Protein AF-A0A9E5CK97-F1 (afdb_monomer)

Secondary structure (DSSP, 8-state):
-GGGGT--EEEEEEE-IIIIIHHHHHHHHHTT-EEEEEEEEEE-SSHHHHHHHHHHHHHHT-EEE-HHHHHHHHHHT-S---TT--------

Sequence (92 aa):
LLRKLGIDTLLITGVATSTCCESTARDAAMWGYRTIMVSDGNADQTDALHNHTLGKFLVTFGDVQSTDDLLAKLDADASPVGEGTHTQRVPY

pLDDT: mean 87.9, std 19.15, range [39.09, 98.38]

Radius of gyration: 14.2 Å; Cα contacts (8 Å, |Δi|>4): 120; chains: 1; bounding box: 36×26×35 Å

Nearest PDB structures (foldseek):
  3hb7-assembly4_D  TM=9.586E-01  e=3.116E-06  Alkaliphilus metalliredigens QYMF
  3hb7-assembly4_G  TM=9.590E-01  e=4.064E-06  Alkaliphilus metalliredigens QYMF
  4l07-assembly1_A  TM=9.520E-01  e=1.176E-05  Pseudomonas putida S16
  3uao-assembly1_A  TM=9.715E-01  e=2.138E-05  Bordetella bronchiseptica
  3hu5-assembly1_A  TM=8.666E-01  e=7.219E-04  Nitratidesulfovibrio vulgaris str. Hildenborough

Foldseek 3Di:
DCVVVVAQEDEFADPDQQPPRLVVQQVSQVVRGAYEYALVRHHYPDPVSSVVSQVVCCVPRHYYHHPVVVVVVVVVVVPPPDPDPPPDDDDD

Structure (mmCIF, N/CA/C/O backbone):
data_AF-A0A9E5CK97-F1
#
_entry.id   AF-A0A9E5CK97-F1
#
loop_
_atom_site.group_PDB
_atom_site.id
_atom_site.type_symbol
_atom_site.label_atom_id
_atom_site.label_alt_id
_atom_site.label_comp_id
_atom_site.label_asym_id
_atom_site.label_entity_id
_atom_site.label_seq_id
_atom_site.pdbx_PDB_ins_code
_atom_site.Cartn_x
_atom_site.Cartn_y
_atom_site.Cartn_z
_atom_site.occupancy
_atom_site.B_iso_or_equiv
_atom_site.auth_seq_id
_atom_site.auth_comp_id
_atom_site.auth_asym_id
_atom_site.auth_atom_id
_atom_site.pdbx_PDB_model_num
ATOM 1 N N . LEU A 1 1 ? -7.795 12.827 9.638 1.00 92.88 1 LEU A N 1
A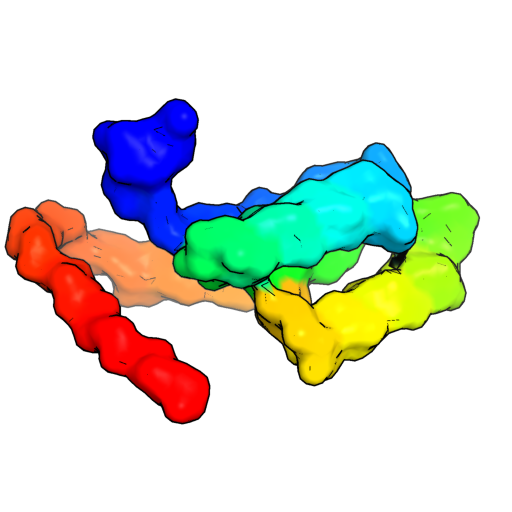TOM 2 C CA . LEU A 1 1 ? -9.103 12.499 9.026 1.00 92.88 1 LEU A CA 1
ATOM 3 C C . LEU A 1 1 ? -9.458 11.033 9.252 1.00 92.88 1 LEU A C 1
ATOM 5 O O . LEU A 1 1 ? -10.400 10.786 9.984 1.00 92.88 1 LEU A O 1
ATOM 9 N N . LEU A 1 2 ? -8.665 10.091 8.732 1.00 94.81 2 LEU A N 1
ATOM 10 C CA . LEU A 1 2 ? -8.940 8.644 8.755 1.00 94.81 2 LEU A CA 1
ATOM 11 C C . LEU A 1 2 ? -9.267 8.076 10.151 1.00 94.81 2 LEU A C 1
ATOM 13 O 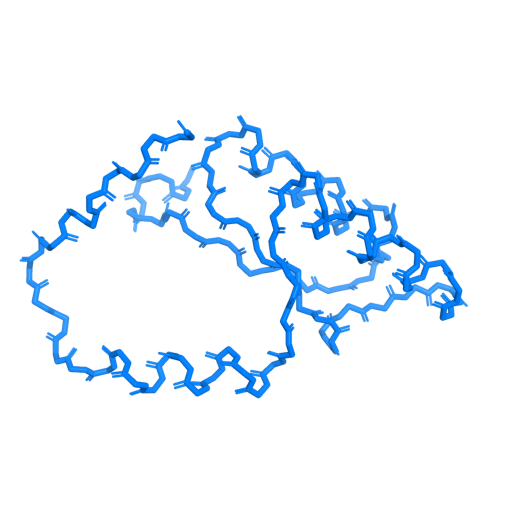O . LEU A 1 2 ? -10.294 7.429 10.307 1.00 94.81 2 LEU A O 1
ATOM 17 N N . ARG A 1 3 ? -8.508 8.441 11.199 1.00 92.19 3 ARG A N 1
ATOM 18 C CA . ARG A 1 3 ? -8.841 8.049 12.589 1.00 92.19 3 ARG A CA 1
ATOM 19 C C . ARG A 1 3 ? -10.242 8.472 13.048 1.00 92.19 3 ARG A C 1
ATOM 21 O O . ARG A 1 3 ? -10.867 7.758 13.817 1.00 92.19 3 ARG A O 1
ATOM 28 N N . LYS A 1 4 ? -10.736 9.635 12.601 1.00 95.31 4 LYS A N 1
ATOM 29 C CA . LYS A 1 4 ? -12.090 10.110 12.946 1.00 95.31 4 LYS A CA 1
ATOM 30 C C . LYS A 1 4 ? -13.177 9.295 12.243 1.00 95.31 4 LYS A C 1
ATOM 32 O O . LYS A 1 4 ? -14.302 9.281 12.717 1.00 95.31 4 LYS A O 1
ATOM 37 N N . LEU A 1 5 ? -12.834 8.641 11.133 1.00 95.12 5 LEU A N 1
ATOM 38 C CA . LEU A 1 5 ? -13.712 7.743 10.383 1.00 95.12 5 LEU A CA 1
ATOM 39 C C . LEU A 1 5 ? -13.637 6.296 10.896 1.00 95.12 5 LEU A C 1
ATOM 41 O O . LEU A 1 5 ? -14.234 5.417 10.292 1.00 95.12 5 LEU A O 1
ATOM 45 N N . GLY A 1 6 ? -12.881 6.031 11.969 1.00 94.31 6 GLY A N 1
ATOM 46 C CA . GLY A 1 6 ? -12.699 4.678 12.499 1.00 94.31 6 GLY A CA 1
ATOM 47 C C . GLY A 1 6 ? -11.872 3.754 11.600 1.00 94.31 6 GLY A C 1
ATOM 48 O O . GLY A 1 6 ? -11.831 2.558 11.850 1.00 94.31 6 GLY A O 1
ATOM 49 N N . ILE A 1 7 ? -11.203 4.290 10.573 1.00 95.81 7 ILE A N 1
ATOM 50 C CA . ILE A 1 7 ? -10.378 3.498 9.656 1.00 95.81 7 ILE A CA 1
ATOM 51 C C . ILE A 1 7 ? -9.073 3.121 10.356 1.00 95.81 7 ILE A C 1
ATOM 53 O O . ILE A 1 7 ? -8.353 3.995 10.848 1.00 95.81 7 ILE A O 1
ATOM 57 N N . ASP A 1 8 ? -8.756 1.831 10.353 1.00 96.00 8 ASP A N 1
ATOM 58 C CA . ASP A 1 8 ? -7.525 1.268 10.912 1.00 96.00 8 ASP A CA 1
ATOM 59 C C . ASP A 1 8 ? -6.622 0.603 9.854 1.00 96.00 8 ASP A C 1
ATOM 61 O O . ASP A 1 8 ? -5.448 0.352 10.124 1.00 96.00 8 ASP A O 1
ATOM 65 N N . THR A 1 9 ? -7.151 0.361 8.651 1.00 95.94 9 THR A N 1
ATOM 66 C CA . THR A 1 9 ? -6.506 -0.396 7.574 1.00 95.94 9 THR A CA 1
ATOM 67 C C . THR A 1 9 ? -6.539 0.411 6.285 1.00 95.94 9 THR A C 1
ATOM 69 O O . THR A 1 9 ? -7.580 0.963 5.933 1.00 95.94 9 THR A O 1
ATOM 72 N N . LEU A 1 10 ? -5.407 0.486 5.584 1.00 97.38 10 LEU A N 1
ATOM 73 C CA . LEU A 1 10 ? -5.246 1.230 4.338 1.00 97.38 10 LEU A CA 1
ATOM 74 C C . LEU A 1 10 ? -4.754 0.306 3.224 1.00 97.38 10 LEU A C 1
ATOM 76 O O . LEU A 1 10 ? -3.696 -0.312 3.336 1.00 97.38 10 LEU A O 1
ATOM 80 N N . LEU A 1 11 ? -5.529 0.260 2.142 1.00 97.88 11 LEU A N 1
ATOM 81 C CA . LEU A 1 11 ? -5.160 -0.365 0.876 1.00 97.88 11 LEU A CA 1
ATOM 82 C C . LEU A 1 11 ? -4.507 0.704 -0.005 1.00 97.88 11 LEU A C 1
ATOM 84 O O . LEU A 1 11 ? -5.095 1.765 -0.223 1.00 97.88 11 LEU A O 1
ATOM 88 N N . ILE A 1 12 ? -3.289 0.454 -0.475 1.00 98.12 12 ILE A N 1
ATOM 89 C CA . ILE A 1 12 ? -2.506 1.406 -1.265 1.00 98.12 12 ILE A CA 1
ATOM 90 C C . ILE A 1 12 ? -2.410 0.905 -2.702 1.00 98.12 12 ILE A C 1
ATOM 92 O O . ILE A 1 12 ? -1.972 -0.217 -2.927 1.00 98.12 12 ILE A O 1
ATOM 96 N N . THR A 1 13 ? -2.794 1.764 -3.646 1.00 98.06 13 THR A N 1
ATOM 97 C CA . THR A 1 13 ? -2.792 1.541 -5.102 1.00 98.06 13 THR A CA 1
ATOM 98 C C . THR A 1 13 ? -2.214 2.770 -5.811 1.00 98.06 13 THR A C 1
ATOM 100 O O . THR A 1 13 ? -2.340 3.884 -5.292 1.00 98.06 13 THR A O 1
ATOM 103 N N . GLY A 1 14 ? -1.646 2.620 -7.010 1.00 97.44 14 GLY A N 1
ATOM 104 C CA . GLY A 1 14 ? -1.254 3.742 -7.876 1.00 97.44 14 GLY A CA 1
ATOM 105 C C . GLY A 1 14 ? 0.154 3.658 -8.480 1.00 97.44 14 GLY A C 1
ATOM 106 O O . GLY A 1 14 ? 0.782 2.600 -8.522 1.00 97.44 14 GLY A O 1
ATOM 107 N N . VAL A 1 15 ? 0.651 4.802 -8.967 1.00 96.38 15 VAL A N 1
ATOM 108 C CA . VAL A 1 15 ? 1.957 4.941 -9.639 1.00 96.38 15 VAL A CA 1
ATOM 109 C C . VAL A 1 15 ? 2.689 6.176 -9.101 1.00 96.38 15 VAL A C 1
ATOM 111 O O . VAL A 1 15 ? 2.089 7.246 -9.020 1.00 96.38 15 VAL A O 1
ATOM 114 N N . ALA A 1 16 ? 3.978 6.116 -8.747 1.00 97.00 16 ALA A N 1
ATOM 115 C CA . ALA A 1 16 ? 4.906 4.982 -8.833 1.00 97.00 16 ALA A CA 1
ATOM 116 C C . ALA A 1 16 ? 4.990 4.169 -7.529 1.00 97.00 16 ALA A C 1
ATOM 118 O O . ALA A 1 16 ? 5.057 4.735 -6.433 1.00 97.00 16 ALA A O 1
ATOM 119 N N . THR A 1 17 ? 5.067 2.843 -7.669 1.00 97.62 17 THR A N 1
ATOM 120 C CA . THR A 1 17 ? 5.152 1.869 -6.566 1.00 97.62 17 THR A CA 1
ATOM 121 C C . THR A 1 17 ? 6.277 2.219 -5.599 1.00 97.62 17 THR A C 1
ATOM 123 O O . THR A 1 17 ? 6.034 2.353 -4.404 1.00 97.62 17 THR A O 1
ATOM 126 N N . SER A 1 18 ? 7.480 2.449 -6.124 1.00 97.50 18 SER A N 1
ATOM 127 C CA . SER A 1 18 ? 8.712 2.741 -5.382 1.00 97.50 18 SER A CA 1
ATOM 128 C C . SER A 1 18 ? 8.790 4.125 -4.753 1.00 97.50 18 SER A C 1
ATOM 130 O O . SER A 1 18 ? 9.725 4.388 -4.001 1.00 97.50 18 SE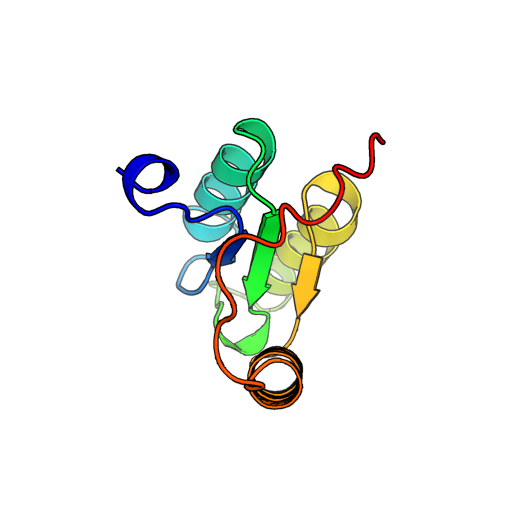R A O 1
ATOM 132 N N . THR A 1 19 ? 7.857 5.023 -5.079 1.00 96.75 19 THR A N 1
ATOM 133 C CA . THR A 1 19 ? 7.935 6.430 -4.676 1.00 96.75 19 THR A CA 1
ATOM 134 C C . THR A 1 19 ? 6.747 6.818 -3.805 1.00 96.75 19 THR A C 1
ATOM 136 O O . THR A 1 19 ? 6.781 6.641 -2.590 1.00 96.75 19 THR A O 1
ATOM 139 N N . CYS A 1 20 ? 5.685 7.369 -4.394 1.00 97.31 20 CYS A N 1
ATOM 140 C CA . CYS A 1 20 ? 4.577 7.928 -3.627 1.00 97.31 20 CYS A CA 1
ATOM 141 C C . CYS A 1 20 ? 3.765 6.834 -2.931 1.00 97.31 20 CYS A C 1
ATOM 143 O O . CYS A 1 20 ? 3.332 7.037 -1.797 1.00 97.31 20 CYS A O 1
ATOM 145 N N . CYS A 1 21 ? 3.599 5.673 -3.569 1.00 97.94 21 CYS A N 1
ATOM 146 C CA . CYS A 1 21 ? 2.867 4.561 -2.980 1.00 97.94 21 CYS A CA 1
ATOM 147 C C . CYS A 1 21 ? 3.618 3.976 -1.778 1.00 97.94 21 CYS A C 1
ATOM 149 O O . CYS A 1 21 ? 3.043 3.934 -0.695 1.00 97.94 21 CYS A O 1
ATOM 151 N N . GLU A 1 22 ? 4.895 3.600 -1.924 1.00 97.94 22 GLU A N 1
ATOM 152 C CA . GLU A 1 22 ? 5.694 3.078 -0.803 1.00 97.94 22 GLU A CA 1
ATOM 153 C C . GLU A 1 22 ? 5.848 4.102 0.320 1.00 97.94 22 GLU A C 1
ATOM 155 O O . GLU A 1 22 ? 5.624 3.751 1.476 1.00 97.94 22 GLU A O 1
ATOM 160 N N . SER A 1 23 ? 6.133 5.373 0.007 1.00 98.00 23 SER A N 1
ATOM 161 C CA . SER A 1 23 ? 6.284 6.395 1.048 1.00 98.00 23 SER A CA 1
ATOM 162 C C . SER A 1 23 ? 4.991 6.577 1.840 1.00 98.00 23 SER A C 1
ATOM 164 O O . SER A 1 23 ? 5.030 6.617 3.066 1.00 98.00 23 SER A O 1
ATOM 166 N N . THR A 1 24 ? 3.838 6.636 1.165 1.00 98.00 24 THR A N 1
ATOM 167 C CA . THR A 1 24 ? 2.532 6.746 1.836 1.00 98.00 24 THR A CA 1
ATOM 168 C C . THR A 1 24 ? 2.238 5.502 2.670 1.00 98.00 24 THR A C 1
ATOM 170 O O . THR A 1 24 ? 1.771 5.609 3.803 1.00 98.00 24 THR A O 1
ATOM 173 N N . ALA A 1 25 ? 2.532 4.321 2.125 1.00 97.81 25 ALA A N 1
ATOM 174 C CA . ALA A 1 25 ? 2.299 3.047 2.785 1.00 97.81 25 ALA A CA 1
ATOM 175 C C . ALA A 1 25 ? 3.147 2.901 4.061 1.00 97.81 25 ALA A C 1
ATOM 177 O O . ALA A 1 25 ? 2.655 2.508 5.124 1.00 97.81 25 ALA A O 1
ATOM 178 N N . ARG A 1 26 ? 4.423 3.273 3.968 1.00 97.31 26 ARG A N 1
ATOM 179 C CA . ARG A 1 26 ? 5.366 3.282 5.080 1.00 97.31 26 ARG A CA 1
ATOM 180 C C . ARG A 1 26 ? 4.955 4.284 6.148 1.00 97.31 26 ARG A C 1
ATOM 182 O O . ARG A 1 26 ? 4.932 3.934 7.325 1.00 97.31 26 ARG A O 1
ATOM 189 N N . ASP A 1 27 ? 4.596 5.502 5.751 1.00 97.81 27 ASP A N 1
ATOM 190 C CA . ASP A 1 27 ? 4.139 6.521 6.693 1.00 97.81 27 ASP A CA 1
ATOM 191 C C . ASP A 1 27 ? 2.875 6.034 7.414 1.00 97.81 27 ASP A C 1
ATOM 193 O O . ASP A 1 27 ? 2.798 6.083 8.637 1.00 97.81 27 ASP A O 1
ATOM 197 N N . ALA A 1 28 ? 1.913 5.449 6.699 1.00 97.38 28 ALA A N 1
ATOM 198 C CA . ALA A 1 28 ? 0.744 4.829 7.314 1.00 97.38 28 ALA A CA 1
ATOM 199 C C . ALA A 1 28 ? 1.108 3.741 8.343 1.00 97.38 28 ALA A C 1
ATOM 201 O O . ALA A 1 28 ? 0.589 3.762 9.464 1.00 97.38 28 ALA A O 1
ATOM 202 N N . ALA A 1 29 ? 2.036 2.842 8.005 1.00 96.06 29 ALA A N 1
ATOM 203 C CA . ALA A 1 29 ? 2.490 1.793 8.915 1.00 96.06 29 ALA A CA 1
ATOM 204 C C . ALA A 1 29 ? 3.141 2.381 10.181 1.00 96.06 29 ALA A C 1
ATOM 206 O O . ALA A 1 29 ? 2.815 1.982 11.299 1.00 96.06 29 ALA A O 1
ATOM 207 N N . MET A 1 30 ? 3.985 3.408 10.031 1.00 95.75 30 MET A N 1
ATOM 208 C CA . MET A 1 30 ? 4.612 4.119 11.156 1.00 95.75 30 MET A CA 1
ATOM 209 C C . MET A 1 30 ? 3.594 4.837 12.050 1.00 95.75 30 MET A C 1
ATOM 211 O O . MET A 1 30 ? 3.814 4.997 13.249 1.00 95.75 30 MET A O 1
ATOM 215 N N . TRP A 1 31 ? 2.457 5.248 11.490 1.00 95.62 31 TRP A N 1
ATOM 216 C CA . TRP A 1 31 ? 1.341 5.815 12.245 1.0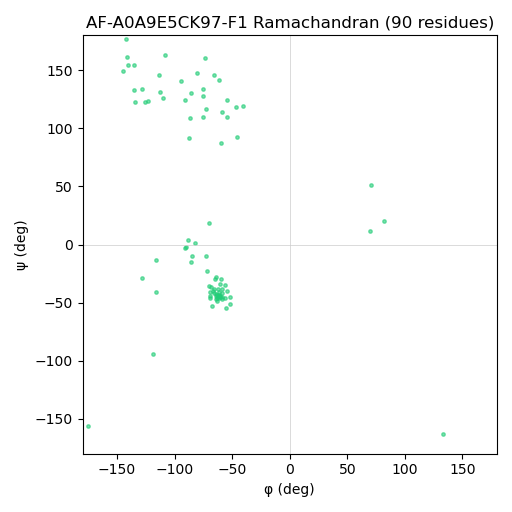0 95.62 31 TRP A CA 1
ATOM 217 C C . TRP A 1 31 ? 0.429 4.744 12.871 1.00 95.62 31 TRP A C 1
ATOM 219 O O . TRP A 1 31 ? -0.547 5.091 13.545 1.00 95.62 31 TRP A O 1
ATOM 229 N N . GLY A 1 32 ? 0.746 3.459 12.706 1.00 94.31 32 GLY A N 1
ATOM 230 C CA . GLY A 1 32 ? 0.030 2.334 13.303 1.00 94.31 32 GLY A CA 1
ATOM 231 C C . GLY A 1 32 ? -1.230 1.913 12.547 1.00 94.31 32 GLY A C 1
ATOM 232 O O . GLY A 1 32 ? -2.103 1.295 13.152 1.00 94.31 32 GLY A O 1
ATOM 233 N N . TYR A 1 33 ? -1.358 2.269 11.266 1.00 97.06 33 TYR A N 1
ATOM 234 C CA . TYR A 1 33 ? -2.367 1.662 10.398 1.00 97.06 33 TYR A CA 1
ATOM 235 C C . TYR A 1 33 ? -1.873 0.298 9.905 1.00 97.06 33 TYR A C 1
ATOM 237 O O . TYR A 1 33 ? -0.678 0.114 9.670 1.00 97.06 33 TYR A O 1
ATOM 245 N N . ARG A 1 34 ? -2.793 -0.649 9.703 1.00 96.00 34 ARG A N 1
ATOM 246 C CA . ARG A 1 34 ? -2.503 -1.851 8.915 1.00 96.00 34 ARG A CA 1
ATOM 247 C C . ARG A 1 34 ? -2.419 -1.440 7.454 1.00 96.00 34 ARG A C 1
ATOM 249 O O . ARG A 1 34 ? -3.410 -0.978 6.896 1.00 96.00 34 ARG A O 1
ATOM 256 N N . THR A 1 35 ? -1.261 -1.597 6.838 1.00 97.38 35 THR A N 1
ATOM 257 C CA . THR A 1 35 ? -1.066 -1.164 5.456 1.00 97.38 35 THR A CA 1
ATOM 258 C C . THR A 1 35 ? -0.869 -2.359 4.540 1.00 97.38 35 THR A C 1
ATOM 260 O O . THR A 1 35 ? -0.046 -3.230 4.826 1.00 97.38 35 THR A O 1
ATOM 263 N N . ILE A 1 36 ? -1.602 -2.369 3.429 1.00 98.25 36 ILE A N 1
ATOM 264 C CA . ILE A 1 36 ? -1.510 -3.397 2.394 1.00 98.25 36 ILE A CA 1
ATOM 265 C C . ILE A 1 36 ? -1.254 -2.702 1.057 1.00 98.25 36 ILE A C 1
ATOM 267 O O . ILE A 1 36 ? -2.039 -1.843 0.651 1.00 98.25 36 ILE A O 1
ATOM 271 N N . MET A 1 37 ? -0.165 -3.050 0.373 1.00 98.38 37 MET A N 1
ATOM 272 C CA . MET A 1 37 ? 0.041 -2.635 -1.018 1.00 98.38 37 MET A CA 1
ATOM 273 C C . MET A 1 37 ? -0.650 -3.627 -1.952 1.00 98.38 37 MET A C 1
ATOM 275 O O . MET A 1 37 ? -0.463 -4.837 -1.823 1.00 98.38 37 MET A O 1
ATOM 279 N N . VAL A 1 38 ? -1.444 -3.118 -2.889 1.00 98.25 38 VAL A N 1
ATOM 280 C CA . VAL A 1 38 ? -2.181 -3.955 -3.837 1.00 98.25 38 VAL A CA 1
ATOM 281 C C . VAL A 1 38 ? -1.274 -4.238 -5.030 1.00 98.25 38 VAL A C 1
ATOM 283 O O . VAL A 1 38 ? -0.970 -3.328 -5.797 1.00 98.25 38 VAL A O 1
ATOM 286 N N . SER A 1 39 ? -0.792 -5.472 -5.172 1.00 97.81 39 SER A N 1
ATOM 287 C CA . SER A 1 39 ? 0.279 -5.805 -6.123 1.00 97.81 39 SER A CA 1
ATOM 288 C C . SER A 1 39 ? -0.087 -5.474 -7.570 1.00 97.81 39 SER A C 1
ATOM 290 O O . SER A 1 39 ? 0.690 -4.832 -8.265 1.00 97.81 39 SER A O 1
ATOM 292 N N . ASP A 1 40 ? -1.295 -5.834 -7.995 1.00 97.38 40 ASP A N 1
ATOM 293 C CA . ASP A 1 40 ? -1.856 -5.555 -9.323 1.00 97.38 40 ASP A CA 1
ATOM 294 C C . ASP A 1 40 ? -2.523 -4.170 -9.436 1.00 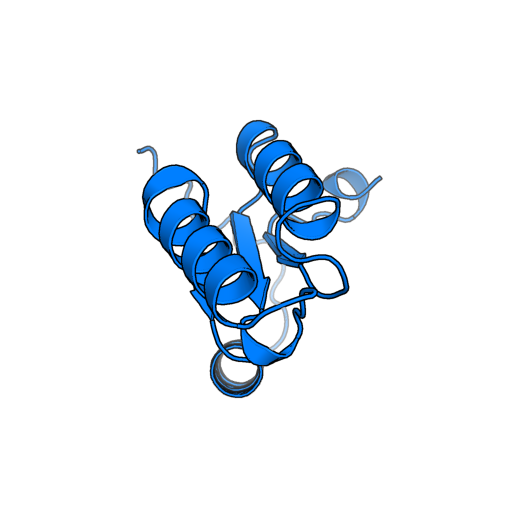97.38 40 ASP A C 1
ATOM 296 O O . ASP A 1 40 ? -2.827 -3.706 -10.534 1.00 97.38 40 ASP A O 1
ATOM 300 N N . GLY A 1 41 ? -2.708 -3.475 -8.310 1.00 96.94 41 GLY A N 1
ATOM 301 C CA . GLY A 1 41 ? -3.185 -2.092 -8.241 1.00 96.94 41 GLY A CA 1
ATOM 302 C C . GLY A 1 41 ? -2.060 -1.052 -8.245 1.00 96.94 41 GLY A C 1
ATOM 303 O O . GLY A 1 41 ? -2.324 0.155 -8.243 1.00 96.94 41 GLY A O 1
ATOM 304 N N . ASN A 1 42 ? -0.807 -1.500 -8.245 1.00 98.06 42 ASN A N 1
ATOM 305 C CA . ASN A 1 42 ? 0.392 -0.679 -8.239 1.00 98.06 42 ASN A CA 1
ATOM 306 C C . ASN A 1 42 ? 1.168 -0.845 -9.548 1.00 98.06 42 ASN A C 1
ATOM 308 O O . ASN A 1 42 ? 1.231 -1.930 -10.109 1.00 98.06 42 ASN A O 1
ATOM 312 N N . ALA A 1 43 ? 1.820 0.218 -10.020 1.00 97.94 43 ALA A N 1
ATOM 313 C CA . ALA A 1 43 ? 2.764 0.107 -11.132 1.00 97.94 43 ALA A CA 1
ATOM 314 C C . ALA A 1 43 ? 3.986 1.008 -10.942 1.00 97.94 43 ALA A C 1
ATOM 316 O O . ALA A 1 43 ? 3.996 1.925 -10.114 1.00 97.94 43 ALA A O 1
ATOM 317 N N . ASP A 1 44 ? 5.055 0.716 -11.670 1.00 98.00 44 ASP A N 1
ATOM 318 C CA . ASP A 1 44 ? 6.286 1.500 -11.690 1.00 98.00 44 ASP A CA 1
ATOM 319 C C . ASP A 1 44 ? 6.865 1.537 -13.110 1.00 98.00 44 ASP A C 1
ATOM 321 O O . ASP A 1 44 ? 6.339 0.903 -14.019 1.00 98.00 44 ASP A O 1
ATOM 325 N N . GLN A 1 45 ? 7.954 2.276 -13.309 1.00 97.19 45 GLN A N 1
ATOM 326 C CA . GLN A 1 45 ? 8.643 2.394 -14.595 1.00 97.19 45 GLN A CA 1
ATOM 327 C C . GLN A 1 45 ? 9.149 1.046 -15.124 1.00 97.19 45 GLN A C 1
ATOM 329 O O . GLN A 1 45 ? 9.284 0.870 -16.331 1.00 97.19 45 GLN A O 1
ATOM 334 N N . THR A 1 46 ? 9.471 0.111 -14.227 1.00 98.06 46 THR A N 1
ATOM 335 C CA . THR A 1 46 ? 9.918 -1.240 -14.581 1.00 98.06 46 THR A CA 1
ATOM 336 C C . THR A 1 46 ? 9.398 -2.256 -13.572 1.00 98.06 46 THR A C 1
ATOM 338 O O . THR A 1 46 ? 9.312 -1.958 -12.377 1.00 98.06 46 THR A O 1
ATOM 341 N N . ASP A 1 47 ? 9.158 -3.483 -14.032 1.00 97.69 47 ASP A N 1
ATOM 342 C CA . ASP A 1 47 ? 8.738 -4.597 -13.173 1.00 97.69 47 ASP A CA 1
ATOM 343 C C . ASP A 1 47 ? 9.780 -4.918 -12.099 1.00 97.69 47 ASP A C 1
ATOM 345 O O . ASP A 1 47 ? 9.436 -5.277 -10.978 1.00 97.69 47 ASP A O 1
ATOM 349 N N . ALA A 1 48 ? 11.070 -4.761 -12.412 1.00 98.12 48 ALA A N 1
ATOM 350 C CA . ALA A 1 48 ? 12.142 -4.985 -11.448 1.00 98.12 48 ALA A CA 1
ATOM 351 C C . ALA A 1 48 ? 12.035 -4.026 -10.253 1.00 98.12 48 ALA A C 1
ATOM 353 O O . ALA A 1 48 ? 12.159 -4.452 -9.106 1.00 98.12 48 ALA A O 1
ATOM 354 N N . LEU A 1 49 ? 11.768 -2.743 -10.519 1.00 97.81 49 LEU A N 1
ATOM 355 C CA . LEU A 1 49 ? 11.593 -1.733 -9.480 1.00 97.81 49 LEU A CA 1
ATOM 356 C C . LEU A 1 49 ? 10.302 -1.971 -8.688 1.00 97.81 49 LEU A C 1
ATOM 358 O O . LEU A 1 49 ? 10.338 -1.986 -7.460 1.00 97.81 49 LEU A O 1
ATOM 362 N N . HIS A 1 50 ? 9.199 -2.243 -9.387 1.00 98.31 50 HIS A N 1
ATOM 363 C CA . HIS A 1 50 ? 7.916 -2.584 -8.778 1.00 98.31 50 HIS A CA 1
ATOM 364 C C . HIS A 1 50 ? 8.033 -3.789 -7.824 1.00 98.31 50 HIS A C 1
ATOM 366 O O . HIS A 1 50 ? 7.741 -3.669 -6.633 1.00 98.31 50 HIS A O 1
ATOM 372 N N . ASN A 1 51 ? 8.558 -4.919 -8.307 1.00 98.12 51 ASN A N 1
ATOM 373 C CA . ASN A 1 51 ? 8.698 -6.153 -7.530 1.00 98.12 51 ASN A CA 1
ATOM 374 C C . ASN A 1 51 ? 9.690 -6.006 -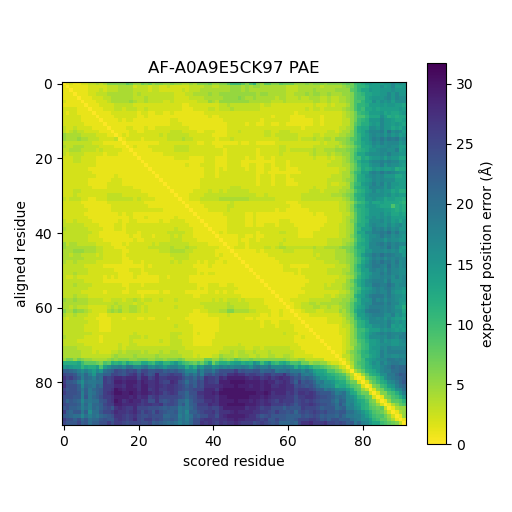6.369 1.00 98.12 51 ASN A C 1
ATOM 376 O O . ASN A 1 51 ? 9.448 -6.530 -5.281 1.00 98.12 51 ASN A O 1
ATOM 380 N N . HIS A 1 52 ? 10.796 -5.279 -6.570 1.00 98.25 52 HIS A N 1
ATOM 381 C CA . HIS A 1 52 ? 11.752 -5.008 -5.496 1.00 98.25 52 HIS A CA 1
ATOM 382 C C . HIS A 1 52 ? 11.102 -4.214 -4.361 1.00 98.25 52 HIS A C 1
ATOM 384 O O . HIS A 1 52 ? 11.256 -4.565 -3.189 1.00 98.25 52 HIS A O 1
ATOM 390 N N . THR A 1 53 ? 10.354 -3.162 -4.699 1.00 98.19 53 THR A N 1
ATOM 391 C CA . THR A 1 53 ? 9.652 -2.351 -3.707 1.00 98.19 53 THR A CA 1
ATOM 392 C C . THR A 1 53 ? 8.605 -3.164 -2.957 1.00 98.19 53 THR A C 1
ATOM 394 O O . THR A 1 53 ? 8.609 -3.127 -1.727 1.00 98.19 53 THR A O 1
ATOM 397 N N . LEU A 1 54 ? 7.750 -3.916 -3.658 1.00 98.00 54 LEU A N 1
ATOM 398 C CA . LEU A 1 54 ? 6.731 -4.749 -3.013 1.00 98.00 54 LEU A CA 1
ATOM 399 C C . LEU A 1 54 ? 7.361 -5.778 -2.068 1.00 98.00 54 LEU A C 1
ATOM 401 O O . LEU A 1 54 ? 6.959 -5.880 -0.911 1.00 98.00 54 LEU A O 1
ATOM 405 N N . GLY A 1 55 ? 8.404 -6.483 -2.518 1.00 97.94 55 GLY A N 1
ATOM 406 C CA . GLY A 1 55 ? 9.106 -7.463 -1.688 1.00 97.94 55 GLY A CA 1
ATOM 407 C C . GLY A 1 55 ? 9.736 -6.838 -0.441 1.00 97.94 55 GLY A C 1
ATOM 408 O O . GLY A 1 55 ? 9.637 -7.395 0.651 1.00 97.94 55 GLY A O 1
ATOM 409 N N . LYS A 1 56 ? 10.335 -5.648 -0.571 1.00 97.75 56 LYS A N 1
ATOM 410 C CA . LYS A 1 56 ? 10.893 -4.910 0.570 1.00 97.75 56 LYS A CA 1
ATOM 411 C C . LYS A 1 56 ? 9.806 -4.450 1.543 1.00 97.75 56 LYS A C 1
ATOM 413 O O . LYS A 1 56 ? 10.006 -4.516 2.758 1.00 97.75 56 LYS A O 1
ATOM 418 N N . PHE A 1 57 ? 8.679 -3.970 1.025 1.00 97.69 57 PHE A N 1
ATOM 419 C CA . PHE A 1 57 ? 7.563 -3.512 1.843 1.00 97.69 57 PHE A CA 1
ATOM 420 C C . PHE A 1 57 ? 6.972 -4.660 2.671 1.00 97.69 57 PHE A C 1
ATOM 422 O O . PHE A 1 57 ? 6.824 -4.506 3.885 1.00 97.69 57 PHE A O 1
ATOM 429 N N . LEU A 1 58 ? 6.749 -5.817 2.034 1.00 97.12 58 LEU A N 1
ATOM 430 C CA . LEU A 1 58 ? 6.189 -7.025 2.650 1.00 97.12 58 LEU A CA 1
ATOM 431 C C . LEU A 1 58 ? 6.972 -7.488 3.887 1.00 97.12 58 LEU A C 1
ATOM 433 O O . LEU A 1 58 ? 6.400 -7.918 4.880 1.00 97.12 58 LEU A O 1
ATOM 437 N N . VAL A 1 59 ? 8.303 -7.410 3.837 1.00 96.25 59 VAL A N 1
ATOM 438 C CA . VAL A 1 59 ? 9.148 -7.890 4.943 1.00 96.25 59 VAL A CA 1
ATOM 439 C C . VAL A 1 59 ? 9.362 -6.854 6.046 1.00 96.25 59 VAL A C 1
ATOM 441 O O . VAL A 1 59 ? 9.835 -7.213 7.121 1.00 96.25 59 VAL A O 1
ATOM 444 N N . THR A 1 60 ? 9.066 -5.575 5.791 1.00 94.88 60 THR A N 1
ATOM 445 C CA . THR A 1 60 ? 9.476 -4.479 6.688 1.00 94.88 60 THR A CA 1
ATOM 446 C C . THR A 1 60 ? 8.306 -3.740 7.326 1.00 94.88 60 THR A C 1
ATOM 448 O O . THR A 1 60 ? 8.397 -3.360 8.491 1.00 94.88 60 THR A O 1
ATOM 451 N N . PHE A 1 61 ? 7.239 -3.470 6.572 1.00 94.25 61 PHE A N 1
ATOM 452 C CA . PHE A 1 61 ? 6.252 -2.454 6.958 1.00 94.25 61 PHE A CA 1
ATOM 453 C C . PHE A 1 61 ? 4.805 -2.938 6.943 1.00 94.25 61 PHE A C 1
ATOM 455 O O . PHE A 1 61 ? 3.991 -2.397 7.688 1.00 94.25 61 PHE A O 1
ATOM 462 N N . GLY A 1 62 ? 4.460 -3.912 6.105 1.00 95.00 62 GLY A N 1
ATOM 463 C CA . GLY A 1 62 ? 3.071 -4.321 5.943 1.00 95.00 62 GLY A CA 1
ATOM 464 C C . GLY A 1 62 ? 2.920 -5.522 5.031 1.00 95.00 62 GLY A C 1
ATOM 465 O O . GLY A 1 62 ? 3.852 -6.299 4.869 1.00 95.00 62 GLY A O 1
ATOM 466 N N . ASP A 1 63 ? 1.737 -5.664 4.447 1.00 97.38 63 ASP A N 1
ATOM 467 C CA . ASP A 1 63 ? 1.389 -6.808 3.606 1.00 97.38 63 ASP A CA 1
ATOM 468 C C . ASP A 1 63 ? 1.298 -6.416 2.122 1.00 97.38 63 ASP A C 1
ATOM 470 O O . ASP A 1 63 ? 1.190 -5.235 1.773 1.00 97.38 63 ASP A O 1
ATOM 474 N N . VAL A 1 64 ? 1.333 -7.411 1.241 1.00 97.94 64 VAL A N 1
ATOM 475 C CA . VAL A 1 64 ? 1.170 -7.253 -0.207 1.00 97.94 64 VAL A CA 1
ATOM 476 C C . VAL A 1 64 ? 0.205 -8.317 -0.701 1.00 97.94 64 VAL A C 1
ATOM 478 O O . VAL A 1 64 ? 0.445 -9.506 -0.511 1.00 97.94 64 VAL A O 1
ATOM 481 N N . GLN A 1 65 ? -0.881 -7.899 -1.345 1.00 97.81 65 GLN A N 1
ATOM 482 C CA . GLN A 1 65 ? -1.933 -8.808 -1.807 1.00 97.81 65 GLN A CA 1
ATOM 483 C C . GLN A 1 65 ? -2.454 -8.407 -3.182 1.00 97.81 65 GLN A C 1
ATOM 485 O O . GLN A 1 65 ? -2.386 -7.233 -3.545 1.00 97.81 65 GLN A O 1
ATOM 490 N N . SER A 1 66 ? -2.986 -9.374 -3.930 1.00 98.12 66 SER A N 1
ATOM 491 C CA . SER A 1 66 ? -3.699 -9.090 -5.177 1.00 98.12 66 SER A CA 1
AT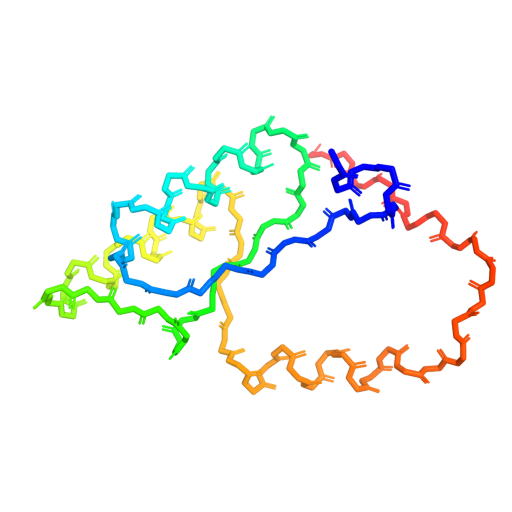OM 492 C C . SER A 1 66 ? -5.079 -8.489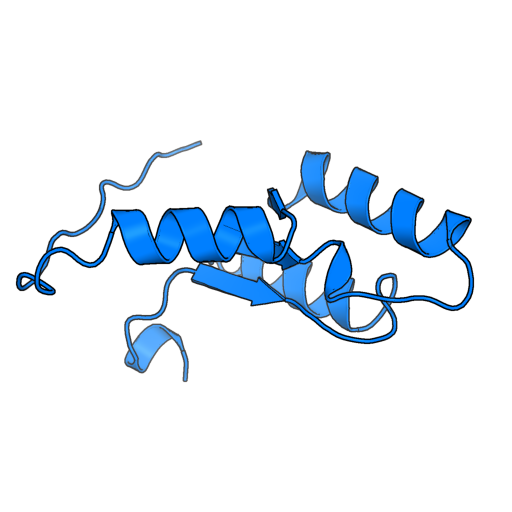 -4.899 1.00 98.12 66 SER A C 1
ATOM 494 O O . SER A 1 66 ? -5.629 -8.633 -3.801 1.00 98.12 66 SER A O 1
ATOM 496 N N . THR A 1 67 ? -5.658 -7.829 -5.899 1.00 97.62 67 THR A N 1
ATOM 497 C CA . THR A 1 67 ? -7.029 -7.317 -5.817 1.00 97.62 67 THR A CA 1
ATOM 498 C C . THR A 1 67 ? -8.020 -8.451 -5.549 1.00 97.62 67 THR A C 1
ATOM 500 O O . THR A 1 67 ? -8.895 -8.303 -4.697 1.00 97.62 67 THR A O 1
ATOM 503 N N . ASP A 1 68 ? -7.844 -9.601 -6.201 1.00 97.25 68 ASP A N 1
ATOM 504 C CA . ASP A 1 68 ? -8.721 -10.764 -6.035 1.00 97.25 68 ASP A CA 1
ATOM 505 C C . ASP A 1 68 ? -8.680 -11.325 -4.604 1.00 97.25 68 ASP A C 1
ATOM 507 O O . ASP A 1 68 ? -9.729 -11.582 -4.010 1.00 97.25 68 ASP A O 1
ATOM 511 N N . ASP A 1 69 ? -7.489 -11.447 -4.005 1.00 96.12 69 ASP A N 1
ATOM 512 C CA . ASP A 1 69 ? -7.345 -11.904 -2.614 1.00 96.12 69 ASP A CA 1
ATOM 513 C C . ASP A 1 69 ? -8.028 -10.947 -1.627 1.00 96.12 69 ASP A C 1
ATOM 515 O O . ASP A 1 69 ? -8.632 -11.373 -0.637 1.00 96.12 69 ASP A O 1
ATOM 519 N N . LEU A 1 70 ? -7.936 -9.640 -1.891 1.00 95.56 70 LEU A N 1
ATOM 520 C CA . LEU A 1 70 ? -8.555 -8.610 -1.064 1.00 95.56 70 LEU A CA 1
ATOM 521 C C . LEU A 1 70 ? -10.078 -8.626 -1.178 1.00 95.56 70 LEU A C 1
ATOM 523 O O . LEU A 1 70 ? -10.756 -8.558 -0.153 1.00 95.56 70 LEU A O 1
ATOM 527 N N . LEU A 1 71 ? -10.617 -8.751 -2.391 1.00 95.81 71 LEU A N 1
ATOM 528 C CA . LEU A 1 71 ? -12.058 -8.866 -2.613 1.00 95.81 71 LEU A CA 1
ATOM 529 C C . LEU A 1 71 ? -12.621 -10.108 -1.921 1.00 95.81 71 LEU A C 1
ATOM 531 O O . LEU A 1 71 ? -13.598 -10.001 -1.184 1.00 95.81 71 LEU A O 1
ATOM 535 N N . ALA A 1 72 ? -11.947 -11.254 -2.046 1.00 94.69 72 ALA A N 1
ATOM 536 C CA . ALA A 1 72 ? -12.353 -12.479 -1.366 1.00 94.69 72 ALA A CA 1
ATOM 537 C C . ALA A 1 72 ? -12.405 -12.315 0.166 1.00 94.69 72 ALA A C 1
ATOM 539 O O . ALA A 1 72 ? -13.311 -12.837 0.818 1.00 94.69 72 ALA A O 1
ATOM 540 N N . LYS A 1 73 ? -11.458 -11.570 0.754 1.00 92.06 73 LYS A N 1
ATOM 541 C CA . LYS A 1 73 ? -11.450 -11.268 2.196 1.00 92.06 73 LYS A CA 1
ATOM 542 C C . LYS A 1 73 ? -12.586 -10.334 2.604 1.00 92.06 73 LYS A C 1
ATOM 544 O O . LYS A 1 73 ? -13.191 -10.555 3.647 1.00 92.06 73 LYS A O 1
ATOM 549 N N . LEU A 1 74 ? -12.873 -9.314 1.799 1.00 91.00 74 LEU A N 1
ATOM 550 C CA . LEU A 1 74 ? -13.963 -8.373 2.061 1.00 91.00 74 LEU A CA 1
ATOM 551 C C . LEU A 1 74 ? -15.334 -9.051 1.959 1.00 91.00 74 LEU A C 1
ATOM 553 O O . LEU A 1 74 ? -16.195 -8.812 2.802 1.00 91.00 74 LEU A O 1
ATOM 557 N N . ASP A 1 75 ? -15.518 -9.935 0.979 1.00 90.94 75 ASP A N 1
ATOM 558 C CA . ASP A 1 75 ? -16.760 -10.689 0.804 1.00 90.94 75 ASP A CA 1
ATOM 559 C C . ASP A 1 75 ? -16.975 -11.714 1.926 1.00 90.94 75 ASP A C 1
ATOM 561 O O . ASP A 1 75 ? -18.100 -11.904 2.390 1.00 90.94 75 ASP A O 1
ATOM 565 N N . ALA A 1 76 ? -15.903 -12.351 2.411 1.00 81.00 76 ALA A N 1
ATOM 566 C CA . ALA A 1 76 ? -15.975 -13.273 3.545 1.00 81.00 76 ALA A CA 1
ATOM 567 C C . ALA A 1 76 ? -16.386 -12.577 4.857 1.00 81.00 76 ALA A C 1
ATOM 569 O O . ALA A 1 76 ? -17.023 -13.201 5.707 1.00 81.00 76 ALA A O 1
ATOM 570 N N . ASP A 1 77 ? -16.051 -11.293 5.009 1.00 69.50 77 ASP A N 1
ATOM 571 C CA . ASP A 1 77 ? -16.343 -10.496 6.206 1.00 69.50 77 ASP A CA 1
ATOM 572 C C . ASP A 1 77 ? -17.702 -9.767 6.131 1.00 69.50 77 ASP A C 1
ATOM 574 O O . ASP A 1 77 ? -18.135 -9.156 7.105 1.00 69.50 77 ASP A O 1
ATOM 578 N N . ALA A 1 78 ? -18.439 -9.874 5.015 1.00 59.78 78 ALA A N 1
ATOM 579 C CA . ALA A 1 78 ? -19.719 -9.190 4.773 1.00 59.78 78 ALA A CA 1
ATOM 580 C C . ALA A 1 78 ? -20.919 -9.701 5.613 1.00 59.78 78 ALA A C 1
ATOM 582 O O . ALA A 1 78 ? -22.080 -9.421 5.295 1.00 59.78 78 ALA A O 1
ATOM 583 N N . SER A 1 79 ? -20.672 -10.414 6.718 1.00 44.28 79 SER A N 1
ATOM 584 C CA . SER A 1 79 ? -21.677 -10.574 7.779 1.00 44.28 79 SER A CA 1
ATOM 585 C C . SER A 1 79 ? -22.025 -9.188 8.345 1.00 44.28 79 SER A C 1
ATOM 587 O O . SER A 1 79 ? -21.140 -8.338 8.436 1.00 44.28 79 SER A O 1
ATOM 589 N N . PRO A 1 80 ? -23.301 -8.901 8.678 1.00 46.47 80 PRO A N 1
ATOM 590 C CA . PRO A 1 80 ? -23.763 -7.536 8.912 1.00 46.47 80 PRO A CA 1
ATOM 591 C C . PRO A 1 80 ? -22.899 -6.867 9.974 1.00 46.47 80 PRO A C 1
ATOM 593 O O . PRO A 1 80 ? -22.758 -7.417 11.064 1.00 46.47 80 PRO A O 1
ATOM 596 N N . VAL A 1 81 ? -22.330 -5.708 9.614 1.00 54.78 81 VAL A N 1
ATOM 597 C CA . VAL A 1 81 ? -21.475 -4.848 10.443 1.00 54.78 81 VAL A CA 1
ATOM 598 C C . VAL A 1 81 ? -22.120 -4.679 11.818 1.00 54.78 81 VAL A C 1
ATOM 600 O O . VAL A 1 81 ? -22.987 -3.831 12.027 1.00 54.78 81 VAL A O 1
ATOM 603 N N . GLY A 1 82 ? -21.728 -5.561 12.734 1.00 39.34 82 GLY A N 1
ATOM 604 C CA . GLY A 1 82 ? -22.111 -5.539 14.129 1.00 39.34 82 GLY A CA 1
ATOM 605 C C . GLY A 1 82 ? -21.322 -4.441 14.815 1.00 39.34 82 GLY A C 1
ATOM 606 O O . GLY A 1 82 ? -20.117 -4.293 14.608 1.00 39.34 82 GLY A O 1
ATOM 607 N N . GLU A 1 83 ? -22.021 -3.642 15.607 1.00 41.56 83 GLU A N 1
ATOM 608 C CA . GLU A 1 83 ? -21.441 -2.620 16.462 1.00 41.56 83 GLU A CA 1
ATOM 609 C C . GLU A 1 83 ? -20.236 -3.173 17.242 1.00 41.56 83 GLU A C 1
ATOM 611 O O . GLU A 1 83 ? -20.359 -4.076 18.065 1.00 41.56 83 GLU A O 1
ATOM 616 N N . GLY A 1 84 ? -19.061 -2.586 17.008 1.00 47.22 84 GLY A N 1
ATOM 617 C CA . GLY A 1 84 ? -17.991 -2.545 17.999 1.00 47.22 84 GLY A CA 1
ATOM 618 C C . GLY A 1 84 ? -17.265 -3.854 18.310 1.00 47.22 84 GLY A C 1
ATOM 619 O O . GLY A 1 84 ?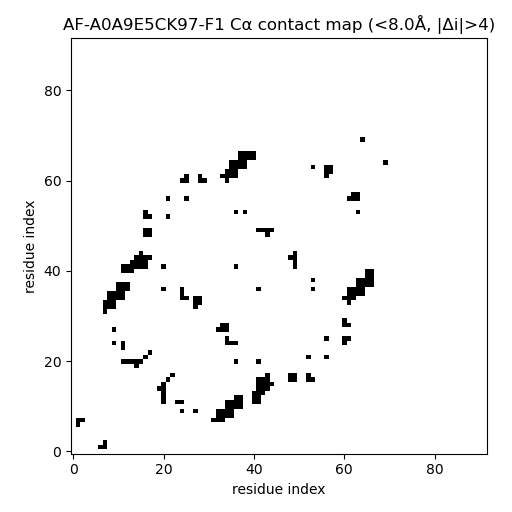 -17.033 -4.139 19.483 1.00 47.22 84 GLY A O 1
ATOM 620 N N . THR A 1 85 ? -16.773 -4.592 17.319 1.00 39.09 85 THR A N 1
ATOM 621 C CA . THR A 1 85 ? -15.683 -5.550 17.573 1.00 39.09 85 THR A CA 1
ATOM 622 C C . THR A 1 85 ? -14.348 -4.830 17.435 1.00 39.09 85 THR A C 1
ATOM 624 O O . THR A 1 85 ? -13.775 -4.693 16.360 1.00 39.09 85 THR A O 1
ATOM 627 N N . HIS A 1 86 ? -13.866 -4.315 18.567 1.00 50.47 86 HIS A N 1
ATOM 628 C CA . HIS A 1 86 ? -12.484 -3.892 18.755 1.00 50.47 86 HIS A CA 1
ATOM 629 C C . HIS A 1 86 ? -11.591 -5.118 18.521 1.00 50.47 86 HIS A C 1
ATOM 631 O O . HIS A 1 86 ? -11.327 -5.877 19.454 1.00 50.47 86 HIS A O 1
ATOM 637 N N . THR A 1 87 ? -11.198 -5.362 17.267 1.00 47.09 87 THR A N 1
ATOM 638 C CA . THR A 1 87 ? -10.336 -6.489 16.914 1.00 47.09 87 THR A CA 1
ATOM 639 C C . THR A 1 87 ? -9.047 -6.339 17.699 1.00 47.09 87 THR A C 1
ATOM 641 O O . THR A 1 87 ? -8.312 -5.357 17.576 1.00 47.09 87 THR A O 1
ATOM 644 N N . GLN A 1 88 ? -8.874 -7.297 18.599 1.00 42.34 88 GLN A N 1
ATOM 645 C CA . GLN A 1 88 ? -7.841 -7.396 19.605 1.00 42.34 88 GLN A CA 1
ATOM 646 C C . GLN A 1 88 ? -6.490 -6.963 19.037 1.00 42.34 88 GLN A C 1
ATOM 648 O O . GLN A 1 88 ? -5.996 -7.541 18.070 1.00 42.34 88 GLN A O 1
ATOM 653 N N . ARG A 1 89 ? -5.912 -5.915 19.641 1.00 43.72 89 ARG A N 1
ATOM 654 C CA . ARG A 1 89 ? -4.549 -5.472 19.345 1.00 43.72 89 ARG A CA 1
ATOM 655 C C . ARG A 1 89 ? -3.633 -6.674 19.524 1.00 43.72 89 ARG A C 1
ATOM 657 O O . ARG A 1 89 ? -3.434 -7.117 20.652 1.00 43.72 89 ARG A O 1
ATOM 664 N N . VAL A 1 90 ? -3.098 -7.190 18.427 1.00 39.38 90 VAL A N 1
ATOM 665 C CA . VAL A 1 90 ? -1.944 -8.079 18.474 1.00 39.38 90 VAL A CA 1
ATOM 666 C C . VAL A 1 90 ? -0.766 -7.148 18.759 1.00 39.38 90 VAL A C 1
ATOM 668 O O . VAL A 1 90 ? -0.482 -6.285 17.923 1.00 39.38 90 VAL A O 1
ATOM 671 N N . PRO A 1 91 ? -0.157 -7.179 19.958 1.00 42.78 91 PRO A N 1
ATOM 672 C CA . PRO A 1 91 ? 1.145 -6.558 20.098 1.00 42.78 91 PRO A CA 1
ATOM 673 C C . PRO A 1 91 ? 2.106 -7.370 19.224 1.00 42.78 91 PRO A C 1
ATOM 675 O O . PRO A 1 91 ? 1.913 -8.577 19.063 1.00 42.78 91 PRO A O 1
ATOM 678 N N . TYR A 1 92 ? 3.084 -6.690 18.633 1.00 45.53 92 TYR A N 1
ATOM 679 C CA . TYR A 1 92 ? 4.251 -7.353 18.054 1.00 45.53 92 TYR A CA 1
ATOM 680 C C . TYR A 1 92 ? 4.776 -8.464 18.972 1.00 45.53 92 TYR A C 1
ATOM 682 O O . TYR A 1 92 ? 4.830 -8.218 20.203 1.00 45.53 92 TYR A O 1
#

Mean predicted aligned error: 7.18 Å

Solvent-accessible surface area (backbone atoms only — not comparable to full-atom values): 5375 Å² total; per-residue (Å²): 112,56,71,83,71,72,53,54,67,46,82,43,63,41,75,37,29,70,48,64,43,42,51,51,42,45,51,40,24,77,73,69,31,51,25,32,39,26,58,79,48,37,41,45,99,40,69,68,53,30,52,51,39,51,56,53,38,43,78,72,55,35,46,68,41,45,60,67,61,50,50,54,52,54,63,73,59,64,60,79,90,63,87,80,77,77,74,73,82,76,74,133